Protein AF-A0A418NRS8-F1 (afdb_monomer_lite)

Organism: NCBI:txid2307003

Radius of gyration: 29.58 Å; chains: 1; bounding box: 89×56×35 Å

Secondary structure (DSSP, 8-state):
-----GGG-HHHHHHHHHHHHIIIIIHHHHHHHHHHHHHHHHHTS-S-HHHHHHHHHHHHHHHHHHHHHHHHHHHHHTTS------------S-S----------TT-PPP--------

Foldseek 3Di:
DDPDDPVRPVVVVVVVVVVCCCVPVVVVVVLVVQLVVLVVVVVVPPDDPVVSVVSVVVSCCVVCVVVVVCVVVVVVVVVVPDPPPPPPPCPPDPDPPPPDPDPDDVVPDPDPPDDDDDD

InterPro domains:
  IPR007039 Conjugal transfer TrbC/type IV secretion VirB2 [PF04956] (7-71)

Sequence (119 aa):
MFSTSANQRPIESSVDWIADTLFGQAAVTICIIAVAFVGFSMLTGRLSIRTGARVILGCFVLLAAPVIATGVMGTWQGADQPAAPPVQAYDDLGARERLEPSTYTPFVQPSPEAEGEEN

pLDDT: mean 73.04, std 12.71, range [44.16, 91.69]

Structure (mmCIF, N/CA/C/O backbone):
data_AF-A0A418NRS8-F1
#
_entry.id   AF-A0A418NRS8-F1
#
loop_
_atom_site.group_PDB
_atom_site.id
_atom_site.type_symbol
_atom_site.label_atom_id
_atom_site.label_alt_id
_atom_site.label_comp_id
_atom_site.label_asym_id
_atom_site.label_entity_id
_atom_site.label_seq_id
_atom_site.pdbx_PDB_ins_code
_atom_site.Cartn_x
_atom_site.Cartn_y
_atom_site.Cartn_z
_atom_site.occupancy
_atom_site.B_iso_or_equiv
_atom_site.auth_seq_id
_atom_site.auth_comp_id
_atom_site.auth_asym_id
_atom_site.auth_atom_id
_atom_site.pdbx_PDB_model_num
ATOM 1 N N . MET A 1 1 ? 10.319 -28.242 -25.863 1.00 44.16 1 MET A N 1
ATOM 2 C CA . MET A 1 1 ? 11.258 -28.112 -24.730 1.00 44.16 1 MET A CA 1
ATOM 3 C C . MET A 1 1 ? 12.320 -27.110 -25.144 1.00 44.16 1 MET A C 1
ATOM 5 O O . MET A 1 1 ? 13.233 -27.473 -25.870 1.00 44.16 1 MET A O 1
ATOM 9 N N . PHE A 1 2 ? 12.129 -25.838 -24.794 1.00 48.19 2 PHE A N 1
ATOM 10 C CA . PHE A 1 2 ? 13.080 -24.765 -25.087 1.00 48.19 2 PHE A CA 1
ATOM 11 C C . PHE A 1 2 ? 13.746 -24.397 -23.763 1.00 48.19 2 PHE A C 1
ATOM 13 O O . PHE A 1 2 ? 13.163 -23.687 -22.947 1.00 48.19 2 PHE A O 1
ATOM 20 N N . SER A 1 3 ? 14.936 -24.941 -23.522 1.00 49.88 3 SER A N 1
ATOM 21 C CA . SER A 1 3 ? 15.810 -24.465 -22.452 1.00 49.88 3 SER A CA 1
ATOM 22 C C . SER A 1 3 ? 16.470 -23.177 -22.932 1.00 49.88 3 SER A C 1
ATOM 24 O O . SER A 1 3 ? 17.568 -23.189 -23.479 1.00 49.88 3 SER A O 1
ATOM 26 N N . THR A 1 4 ? 15.755 -22.064 -22.788 1.00 56.47 4 THR A N 1
ATOM 27 C CA . THR A 1 4 ? 16.311 -20.723 -22.959 1.00 56.47 4 THR A CA 1
ATOM 28 C C . THR A 1 4 ? 17.089 -20.397 -21.691 1.00 56.47 4 THR A C 1
ATOM 30 O O . THR A 1 4 ? 16.516 -20.198 -20.623 1.00 56.47 4 THR A O 1
ATOM 33 N N . SER A 1 5 ? 18.413 -20.421 -21.815 1.00 52.59 5 SER A N 1
ATOM 34 C CA . SER A 1 5 ? 19.375 -20.006 -20.799 1.00 52.59 5 SER A CA 1
ATOM 35 C C . SER A 1 5 ? 18.985 -18.649 -20.202 1.00 52.59 5 SER A C 1
ATOM 37 O O . SER A 1 5 ? 18.557 -17.742 -20.915 1.00 52.59 5 SER A O 1
ATOM 39 N N . ALA A 1 6 ? 19.151 -18.501 -18.886 1.00 57.41 6 ALA A N 1
ATOM 40 C CA . ALA A 1 6 ? 18.730 -17.338 -18.097 1.00 57.41 6 ALA A CA 1
ATOM 41 C C . ALA A 1 6 ? 19.227 -15.965 -18.619 1.00 57.41 6 ALA A C 1
ATOM 43 O O . ALA A 1 6 ? 18.684 -14.936 -18.240 1.00 57.41 6 ALA A O 1
ATOM 44 N N . ASN A 1 7 ? 20.208 -15.940 -19.530 1.00 54.22 7 ASN A N 1
ATOM 45 C CA . ASN A 1 7 ? 20.711 -14.734 -20.199 1.00 54.22 7 ASN A CA 1
ATOM 46 C C . ASN A 1 7 ? 19.833 -14.215 -21.362 1.00 54.22 7 ASN A C 1
ATOM 48 O O . ASN A 1 7 ? 20.047 -13.110 -21.843 1.00 54.22 7 ASN A O 1
ATOM 52 N N . GLN A 1 8 ? 18.846 -14.982 -21.834 1.00 59.78 8 GLN A N 1
ATOM 53 C CA . GLN A 1 8 ? 18.095 -14.684 -23.065 1.00 59.78 8 GLN A CA 1
ATOM 54 C C . GLN A 1 8 ? 16.660 -14.174 -22.795 1.00 59.78 8 GLN A C 1
ATOM 56 O O . GLN A 1 8 ? 15.850 -14.083 -23.717 1.00 59.78 8 GLN A O 1
ATOM 61 N N . ARG A 1 9 ? 16.310 -13.807 -21.549 1.00 79.44 9 ARG A N 1
ATOM 62 C CA . ARG A 1 9 ? 14.958 -13.315 -21.191 1.00 79.44 9 ARG A CA 1
ATOM 63 C C . ARG A 1 9 ? 14.923 -11.847 -20.704 1.00 79.44 9 ARG A C 1
ATOM 65 O O . ARG A 1 9 ? 14.297 -11.569 -19.684 1.00 79.44 9 ARG A O 1
ATOM 72 N N . PRO A 1 10 ? 15.523 -10.872 -21.420 1.00 81.94 10 PRO A N 1
ATOM 73 C CA . PRO A 1 10 ? 15.474 -9.460 -21.022 1.00 81.94 10 PRO A CA 1
ATOM 74 C C . PRO A 1 10 ? 14.046 -8.896 -20.979 1.00 81.94 10 PRO A C 1
ATOM 76 O O . PRO A 1 10 ? 13.768 -8.006 -20.181 1.00 81.94 10 PRO A O 1
ATOM 79 N N . ILE A 1 11 ? 13.119 -9.441 -21.780 1.00 84.38 11 ILE A N 1
ATOM 80 C CA . ILE A 1 11 ? 11.697 -9.071 -21.723 1.00 84.38 11 ILE A CA 1
ATOM 81 C C . ILE A 1 11 ? 11.083 -9.475 -20.382 1.00 84.38 11 ILE A C 1
ATOM 83 O O . ILE A 1 11 ? 10.394 -8.661 -19.782 1.00 84.38 11 ILE A O 1
ATOM 87 N N . GLU A 1 12 ? 11.349 -10.684 -19.877 1.00 88.56 12 GLU A N 1
ATOM 88 C CA . GLU A 1 12 ? 10.841 -11.067 -18.554 1.00 88.56 12 GLU A CA 1
ATOM 89 C C . GLU A 1 12 ? 11.434 -10.205 -17.455 1.00 88.56 12 GLU A C 1
ATOM 91 O O . GLU A 1 12 ? 10.680 -9.703 -16.640 1.00 88.56 12 GLU A O 1
ATOM 96 N N . SER A 1 13 ? 12.748 -9.965 -17.471 1.00 88.25 13 SER A N 1
ATOM 97 C CA . SER A 1 13 ? 13.385 -9.101 -16.472 1.00 88.25 13 SER A CA 1
ATOM 98 C C . SER A 1 13 ? 12.826 -7.674 -16.498 1.00 88.25 13 SER A C 1
ATOM 100 O O . SER A 1 13 ? 12.628 -7.068 -15.448 1.00 88.25 13 SER A O 1
ATOM 102 N N . SER A 1 14 ? 12.513 -7.152 -17.687 1.00 91.69 14 SER A N 1
ATOM 103 C CA . SER A 1 14 ? 11.876 -5.838 -17.833 1.00 91.69 14 SER A CA 1
ATOM 104 C C . SER A 1 14 ? 10.441 -5.842 -17.300 1.00 91.69 14 SER A C 1
ATOM 106 O O . SER A 1 14 ? 10.036 -4.904 -16.621 1.00 91.69 14 SER A O 1
ATOM 108 N N . VAL A 1 15 ? 9.669 -6.894 -17.591 1.00 91.38 15 VAL A N 1
ATOM 109 C CA . VAL A 1 15 ? 8.292 -7.048 -17.099 1.00 91.38 15 VAL A CA 1
ATOM 110 C C . VAL A 1 15 ? 8.268 -7.211 -15.581 1.00 91.38 15 VAL A C 1
ATOM 112 O O . VAL A 1 15 ? 7.412 -6.610 -14.941 1.00 91.38 15 VAL A O 1
ATOM 115 N N . ASP A 1 16 ? 9.220 -7.943 -15.007 1.00 90.56 16 ASP A N 1
ATOM 116 C CA . ASP A 1 16 ? 9.337 -8.134 -13.561 1.00 90.56 16 ASP A CA 1
ATOM 117 C C . ASP A 1 16 ? 9.652 -6.810 -12.852 1.00 90.56 16 ASP A C 1
ATOM 119 O O . ASP A 1 16 ? 9.020 -6.485 -11.855 1.00 90.56 16 ASP A O 1
ATOM 123 N N . TRP A 1 17 ? 10.535 -5.973 -13.413 1.00 89.00 17 TRP A N 1
ATOM 124 C CA . TRP A 1 17 ? 10.801 -4.629 -12.880 1.00 89.00 17 TRP A CA 1
ATOM 125 C C . TRP A 1 17 ? 9.572 -3.707 -12.941 1.00 89.00 17 TRP A C 1
ATOM 127 O O . TRP A 1 17 ? 9.286 -2.969 -11.992 1.00 89.00 17 TRP A O 1
ATOM 137 N N . ILE A 1 18 ? 8.828 -3.743 -14.052 1.00 90.81 18 ILE A N 1
ATOM 138 C CA . ILE A 1 18 ? 7.591 -2.964 -14.190 1.00 90.81 18 ILE A CA 1
ATOM 139 C C . ILE A 1 18 ? 6.562 -3.452 -13.173 1.00 90.81 18 ILE A C 1
ATOM 141 O O . ILE A 1 18 ? 5.935 -2.632 -12.505 1.00 90.81 18 ILE A O 1
ATOM 145 N N . ALA A 1 19 ? 6.401 -4.768 -13.037 1.00 88.81 19 ALA A N 1
ATOM 146 C CA . ALA A 1 19 ? 5.493 -5.372 -12.076 1.00 88.81 19 ALA A CA 1
ATOM 147 C C . ALA A 1 19 ? 5.880 -4.987 -10.642 1.00 88.81 19 ALA A C 1
ATOM 149 O O . ALA A 1 19 ? 5.029 -4.494 -9.906 1.00 88.81 19 ALA A O 1
ATOM 150 N N . ASP A 1 20 ? 7.154 -5.109 -10.269 1.00 87.75 20 ASP A N 1
ATOM 151 C CA . ASP A 1 20 ? 7.664 -4.734 -8.947 1.00 87.75 20 ASP A CA 1
ATOM 152 C C . ASP A 1 20 ? 7.418 -3.249 -8.641 1.00 87.75 20 ASP A C 1
ATOM 154 O O . ASP A 1 20 ? 6.910 -2.890 -7.579 1.00 87.75 20 ASP A O 1
ATOM 158 N N . THR A 1 21 ? 7.639 -2.370 -9.620 1.00 89.81 21 THR A N 1
ATOM 159 C CA . THR A 1 21 ? 7.346 -0.938 -9.471 1.00 89.81 21 THR A CA 1
ATOM 160 C C . THR A 1 21 ? 5.845 -0.678 -9.280 1.00 89.81 21 THR A C 1
ATOM 162 O O . THR A 1 21 ? 5.459 0.153 -8.448 1.00 89.81 21 THR A O 1
ATOM 165 N N . LEU A 1 22 ? 4.990 -1.389 -10.028 1.00 85.75 22 LEU A N 1
ATOM 166 C CA . LEU A 1 22 ? 3.536 -1.216 -10.006 1.00 85.75 22 LEU A CA 1
ATOM 167 C C . LEU A 1 22 ? 2.906 -1.753 -8.712 1.00 85.75 22 LEU A C 1
ATOM 169 O O . LEU A 1 22 ? 2.040 -1.096 -8.134 1.00 85.75 22 LEU A O 1
ATOM 173 N N . PHE A 1 23 ? 3.363 -2.918 -8.247 1.00 82.56 23 PHE A N 1
ATOM 174 C CA . PHE A 1 23 ? 2.891 -3.576 -7.027 1.00 82.56 23 PHE A CA 1
ATOM 175 C C . PHE A 1 23 ? 3.595 -3.075 -5.751 1.00 82.56 23 PHE A C 1
ATOM 177 O O . PHE A 1 23 ? 3.036 -3.220 -4.666 1.00 82.56 23 PHE A O 1
ATOM 184 N N . GLY A 1 24 ? 4.773 -2.451 -5.860 1.00 82.50 24 GLY A N 1
ATOM 185 C CA . GLY A 1 24 ? 5.562 -1.920 -4.746 1.00 82.50 24 GLY A CA 1
ATOM 186 C C . GLY A 1 24 ? 5.254 -0.456 -4.421 1.00 82.50 24 GLY A C 1
ATOM 187 O O . GLY A 1 24 ? 4.428 -0.153 -3.562 1.00 82.50 24 GLY A O 1
ATOM 188 N N . GLN A 1 25 ? 5.942 0.485 -5.078 1.00 84.44 25 GLN A N 1
ATOM 189 C CA . GLN A 1 25 ? 5.846 1.917 -4.744 1.00 84.44 25 GLN A CA 1
ATOM 190 C C . GLN A 1 25 ? 4.633 2.616 -5.373 1.00 84.44 25 GLN A C 1
ATOM 192 O O . GLN A 1 25 ? 3.988 3.445 -4.719 1.00 84.44 25 GLN A O 1
ATOM 197 N N . ALA A 1 26 ? 4.270 2.279 -6.614 1.00 87.62 26 ALA A N 1
ATOM 198 C CA . ALA A 1 26 ? 3.122 2.905 -7.271 1.00 87.62 26 ALA A CA 1
ATOM 199 C C . ALA A 1 26 ? 1.806 2.575 -6.543 1.00 87.62 26 ALA A C 1
ATOM 201 O O . ALA A 1 26 ? 0.989 3.463 -6.298 1.00 87.62 26 ALA A O 1
ATOM 202 N N . ALA A 1 27 ? 1.631 1.324 -6.108 1.00 84.31 27 ALA A N 1
ATOM 203 C CA . ALA A 1 27 ? 0.469 0.904 -5.328 1.00 84.31 27 ALA A CA 1
ATOM 204 C C . ALA A 1 27 ? 0.298 1.726 -4.038 1.00 84.31 27 ALA A C 1
ATOM 206 O O . ALA A 1 27 ? -0.791 2.235 -3.760 1.00 84.31 27 ALA A O 1
ATOM 207 N N . VAL A 1 28 ? 1.377 1.910 -3.270 1.00 85.62 28 VAL A N 1
ATOM 208 C CA . VAL A 1 28 ? 1.341 2.650 -1.998 1.00 85.62 28 VAL A CA 1
ATOM 209 C C . VAL A 1 28 ? 1.014 4.127 -2.224 1.00 85.62 28 VAL A C 1
ATOM 211 O O . VAL A 1 28 ? 0.169 4.681 -1.521 1.00 85.62 28 VAL A O 1
ATOM 214 N N . THR A 1 29 ? 1.616 4.766 -3.231 1.00 91.19 29 THR A N 1
ATOM 215 C CA . THR A 1 29 ? 1.341 6.181 -3.548 1.00 91.19 29 THR A CA 1
ATOM 216 C C . THR A 1 29 ? -0.111 6.425 -3.963 1.00 91.19 29 THR A C 1
ATOM 218 O O . THR A 1 29 ? -0.737 7.354 -3.452 1.00 91.19 29 THR A O 1
ATOM 221 N N . ILE A 1 30 ? -0.694 5.563 -4.804 1.00 86.44 30 ILE A N 1
ATOM 222 C CA . ILE A 1 30 ? -2.122 5.628 -5.163 1.00 86.44 30 ILE A CA 1
ATOM 223 C C . ILE A 1 30 ? -3.002 5.456 -3.919 1.00 86.44 30 ILE A C 1
ATOM 225 O O . ILE A 1 30 ? -3.993 6.171 -3.753 1.00 86.44 30 ILE A O 1
ATOM 229 N N . CYS A 1 31 ? -2.619 4.553 -3.013 1.00 83.38 31 CYS A N 1
ATOM 230 C CA . CYS A 1 31 ? -3.318 4.356 -1.748 1.00 83.38 31 CYS A CA 1
ATOM 231 C C . CYS A 1 31 ? -3.321 5.639 -0.896 1.00 83.38 31 CYS A C 1
ATOM 233 O O . CYS A 1 31 ? -4.368 6.057 -0.404 1.00 83.38 31 CYS A O 1
ATOM 235 N N . ILE A 1 32 ? -2.179 6.329 -0.799 1.00 87.12 32 ILE A N 1
ATOM 236 C CA . ILE A 1 32 ? -2.050 7.606 -0.077 1.00 87.12 32 ILE A CA 1
ATOM 237 C C . ILE A 1 32 ? -2.911 8.704 -0.719 1.00 87.12 32 ILE A C 1
ATOM 239 O O . ILE A 1 32 ? -3.587 9.448 -0.006 1.00 87.12 32 ILE A O 1
ATOM 243 N N . ILE A 1 33 ? -2.944 8.792 -2.053 1.00 88.81 33 ILE A N 1
ATOM 244 C CA . ILE A 1 33 ? -3.798 9.752 -2.770 1.00 88.81 33 ILE A CA 1
ATOM 245 C C . ILE A 1 33 ? -5.275 9.508 -2.430 1.00 88.81 33 ILE A C 1
ATOM 247 O O . ILE A 1 33 ? -6.000 10.454 -2.116 1.00 88.81 33 ILE A O 1
ATOM 251 N N . ALA A 1 34 ? -5.721 8.248 -2.412 1.00 83.19 34 ALA A N 1
ATOM 252 C CA . ALA A 1 34 ? -7.085 7.901 -2.019 1.00 83.19 34 ALA A CA 1
ATOM 253 C C . ALA A 1 34 ? -7.402 8.326 -0.570 1.00 83.19 34 ALA A C 1
ATOM 255 O O . ALA A 1 34 ? -8.467 8.895 -0.318 1.00 83.19 34 ALA A O 1
ATOM 256 N N . VAL A 1 35 ? -6.469 8.137 0.373 1.00 81.44 35 VAL A N 1
ATOM 257 C CA . VAL A 1 35 ? -6.607 8.621 1.763 1.00 81.44 35 VAL A CA 1
ATOM 258 C C . VAL A 1 35 ? -6.728 10.142 1.822 1.00 81.44 35 VAL A C 1
ATOM 260 O O . VAL A 1 35 ? -7.567 10.659 2.562 1.00 81.44 35 VAL A O 1
ATOM 263 N N . ALA A 1 36 ? -5.944 10.869 1.026 1.00 84.31 36 ALA A N 1
ATOM 264 C CA . ALA A 1 36 ? -6.003 12.326 0.971 1.00 84.31 36 ALA A CA 1
ATOM 265 C C . ALA A 1 36 ? -7.375 12.824 0.482 1.00 84.31 36 ALA A C 1
ATOM 267 O O . ALA A 1 36 ? -7.963 13.710 1.106 1.00 84.31 36 ALA A O 1
ATOM 268 N N . PHE A 1 37 ? -7.938 12.207 -0.565 1.00 80.31 37 PHE A N 1
ATOM 269 C CA . PHE A 1 37 ? -9.294 12.517 -1.038 1.00 80.31 37 PHE A CA 1
ATOM 270 C C . PHE A 1 37 ? -10.369 12.229 0.019 1.00 80.31 37 PHE A C 1
ATOM 272 O O . PHE A 1 37 ? -11.338 12.979 0.139 1.00 80.31 37 PHE A O 1
ATOM 279 N N . VAL A 1 38 ? -10.197 11.186 0.833 1.00 74.94 38 VAL A N 1
ATOM 280 C CA . VAL A 1 38 ? -11.118 10.858 1.934 1.00 74.94 38 VAL A CA 1
ATOM 281 C C . VAL A 1 38 ? -11.035 11.900 3.041 1.00 74.94 38 VAL A C 1
ATOM 283 O O . VAL A 1 38 ? -12.074 12.397 3.478 1.00 74.94 38 VAL A O 1
ATOM 286 N N . GLY A 1 39 ? -9.823 12.279 3.453 1.00 73.94 39 GLY A N 1
ATOM 287 C CA . GLY A 1 39 ? -9.602 13.364 4.410 1.00 73.94 39 GLY A CA 1
ATOM 288 C C . GLY A 1 39 ? -10.210 14.680 3.923 1.00 73.94 39 GLY A C 1
ATOM 289 O O . GLY A 1 39 ? -10.908 15.354 4.678 1.00 73.94 39 GLY A O 1
ATOM 290 N N . PHE A 1 40 ? -10.061 14.983 2.630 1.00 71.25 40 PHE A N 1
ATOM 291 C CA . PHE A 1 40 ? -10.689 16.135 1.985 1.00 71.25 40 PHE A CA 1
ATOM 292 C C . PHE A 1 40 ? -12.228 16.052 1.995 1.00 71.25 40 PHE A C 1
ATOM 294 O O . PHE A 1 40 ? -12.903 17.023 2.344 1.00 71.25 40 PHE A O 1
ATOM 301 N N . SER A 1 41 ? -12.805 14.878 1.709 1.00 68.56 41 SER A N 1
ATOM 302 C CA . SER A 1 41 ? -14.260 14.654 1.783 1.00 68.56 41 SER A CA 1
ATOM 303 C C . SER A 1 41 ? -14.818 14.825 3.202 1.00 68.56 41 SER A C 1
ATOM 305 O O . SER A 1 41 ? -15.957 15.259 3.380 1.00 68.56 41 SER A O 1
ATOM 307 N N . MET A 1 42 ? -13.999 14.537 4.219 1.00 66.50 42 MET A N 1
ATOM 308 C CA . MET A 1 42 ? -14.355 14.698 5.624 1.00 66.50 42 MET A CA 1
ATOM 309 C C . MET A 1 42 ? -14.219 16.157 6.088 1.00 66.50 42 MET A C 1
ATOM 311 O O . MET A 1 42 ? -15.070 16.643 6.832 1.00 66.50 42 MET A O 1
ATOM 315 N N . LEU A 1 43 ? -13.217 16.884 5.575 1.00 68.44 43 LEU A N 1
ATOM 316 C CA . LEU A 1 43 ? -13.047 18.329 5.773 1.00 68.44 43 LEU A CA 1
ATOM 317 C C . LEU A 1 43 ? -14.181 19.143 5.125 1.00 68.44 43 LEU A C 1
ATOM 319 O O . LEU A 1 43 ? -14.538 20.210 5.614 1.00 68.44 43 LEU A O 1
ATOM 323 N N . THR A 1 44 ? -14.802 18.602 4.070 1.00 68.75 44 THR A N 1
ATOM 324 C CA . THR A 1 44 ? -15.963 19.196 3.376 1.00 68.75 44 THR A CA 1
ATOM 325 C C . THR A 1 44 ? -17.220 19.277 4.276 1.00 68.75 44 THR A C 1
ATOM 327 O O . THR A 1 44 ? -18.239 19.849 3.897 1.00 68.75 44 THR A O 1
ATOM 330 N N . GLY A 1 45 ? -17.164 18.764 5.513 1.00 65.88 45 GLY A N 1
ATOM 331 C CA . GLY A 1 45 ? -17.987 19.262 6.624 1.00 65.88 45 GLY A CA 1
ATOM 332 C C . GLY A 1 45 ? -19.446 18.800 6.667 1.00 65.88 45 GLY A C 1
ATOM 333 O O . GLY A 1 45 ? -20.186 19.225 7.551 1.00 65.88 45 GLY A O 1
ATOM 334 N N . ARG A 1 46 ? -19.888 17.916 5.759 1.00 60.31 46 ARG A N 1
ATOM 335 C CA . ARG A 1 46 ? -21.294 17.456 5.727 1.00 60.31 46 ARG A CA 1
ATOM 336 C C . ARG A 1 46 ? -21.508 15.961 5.450 1.00 60.31 46 ARG A C 1
ATOM 338 O O . ARG A 1 46 ? -22.652 15.523 5.347 1.00 60.31 46 ARG A O 1
ATOM 345 N N . LEU A 1 47 ? -20.446 15.159 5.350 1.00 56.81 47 LEU A N 1
ATOM 346 C CA . LEU A 1 47 ? -20.537 13.716 5.087 1.00 56.81 47 LEU A CA 1
ATOM 347 C C . LEU A 1 47 ? -20.261 12.899 6.355 1.00 56.81 47 LEU A C 1
ATOM 349 O O . LEU A 1 47 ? -19.287 13.118 7.068 1.00 56.81 47 LEU A O 1
ATOM 353 N N . SER A 1 48 ? -21.168 11.964 6.648 1.00 66.88 48 SER A N 1
ATOM 354 C CA . SER A 1 48 ? -21.189 11.152 7.870 1.00 66.88 48 SER A CA 1
ATOM 355 C C . SER A 1 48 ? -19.827 10.527 8.218 1.00 66.88 48 SER A C 1
ATOM 357 O O . SER A 1 48 ? -19.222 9.829 7.405 1.00 66.88 48 SER A O 1
ATOM 359 N N . ILE A 1 49 ? -19.391 10.691 9.474 1.00 73.06 49 ILE A N 1
ATOM 360 C CA . ILE A 1 49 ? -18.129 10.149 10.021 1.00 73.06 49 ILE A CA 1
ATOM 361 C C . ILE A 1 49 ? -17.957 8.637 9.799 1.00 73.06 49 ILE A C 1
ATOM 363 O O . ILE A 1 49 ? -16.845 8.127 9.699 1.00 73.06 49 ILE A O 1
ATOM 367 N N . ARG A 1 50 ? -19.074 7.917 9.639 1.00 76.19 50 ARG A N 1
ATOM 368 C CA . ARG A 1 50 ? -19.107 6.486 9.308 1.00 76.19 50 ARG A CA 1
ATOM 369 C C . ARG A 1 50 ? -18.495 6.182 7.939 1.00 76.19 50 ARG A C 1
ATOM 371 O O . ARG A 1 50 ? -17.948 5.101 7.763 1.00 76.19 50 ARG A O 1
ATOM 378 N N . THR A 1 51 ? -18.586 7.099 6.979 1.00 75.88 51 THR A N 1
ATOM 379 C CA . THR A 1 51 ? -18.015 6.913 5.637 1.00 75.88 51 THR A CA 1
ATOM 380 C C . THR A 1 51 ? -16.503 7.094 5.677 1.00 75.88 51 THR A C 1
ATOM 382 O O . THR A 1 51 ? -15.785 6.210 5.223 1.00 75.88 51 THR A O 1
ATOM 385 N N . GLY A 1 52 ? -16.019 8.154 6.335 1.00 75.81 52 GLY A N 1
ATOM 386 C CA . GLY A 1 52 ? -14.584 8.357 6.556 1.00 75.81 52 GLY A CA 1
ATOM 387 C C . GLY A 1 52 ? -13.944 7.188 7.312 1.00 75.81 52 GLY A C 1
ATOM 388 O O . GLY A 1 52 ? -12.961 6.619 6.847 1.00 75.81 52 GLY A O 1
ATOM 389 N N . ALA A 1 53 ? -14.559 6.748 8.416 1.00 79.88 53 ALA A N 1
ATOM 390 C CA . ALA A 1 53 ? -14.045 5.641 9.224 1.00 79.88 53 ALA A CA 1
ATOM 391 C C . ALA A 1 53 ? -13.936 4.314 8.448 1.00 79.88 53 ALA A C 1
ATOM 393 O O . ALA A 1 53 ? -12.935 3.612 8.579 1.00 79.88 53 ALA A O 1
ATOM 394 N N . ARG A 1 54 ? -14.928 3.969 7.610 1.00 80.00 54 ARG A N 1
ATOM 395 C CA . ARG A 1 54 ? -14.879 2.743 6.789 1.00 80.00 54 ARG A CA 1
ATOM 396 C C . ARG A 1 54 ? -13.762 2.780 5.750 1.00 80.00 54 ARG A C 1
ATOM 398 O O . ARG A 1 54 ? -13.137 1.751 5.515 1.00 80.00 54 ARG A O 1
ATOM 405 N N . VAL A 1 55 ? -13.499 3.937 5.143 1.00 78.44 55 VAL A N 1
ATOM 406 C CA . VAL A 1 55 ? -12.444 4.046 4.129 1.00 78.44 55 VAL A CA 1
ATOM 407 C C . VAL A 1 55 ? -11.052 4.029 4.761 1.00 78.44 55 VAL A C 1
ATOM 409 O O . VAL A 1 55 ? -10.171 3.349 4.243 1.00 78.44 55 VAL A O 1
ATOM 412 N N . ILE A 1 56 ? -10.863 4.688 5.910 1.00 82.94 56 ILE A N 1
ATOM 413 C CA . ILE A 1 56 ? -9.604 4.616 6.674 1.00 82.94 56 ILE A CA 1
ATOM 414 C C . ILE A 1 56 ? -9.300 3.163 7.057 1.00 82.94 56 ILE A C 1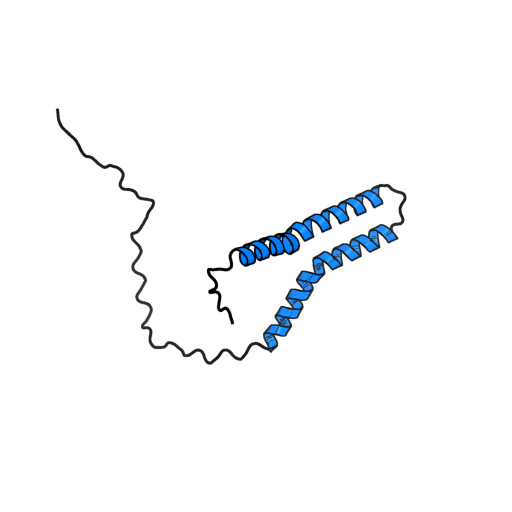
ATOM 416 O O . ILE A 1 56 ? -8.182 2.696 6.848 1.00 82.94 56 ILE A O 1
ATOM 420 N N . LEU A 1 57 ? -10.306 2.429 7.551 1.00 86.12 57 LEU A N 1
ATOM 421 C CA . LEU A 1 57 ? -10.159 1.014 7.891 1.00 86.12 57 LEU A CA 1
ATOM 422 C C . LEU A 1 57 ? -9.785 0.171 6.661 1.00 86.12 57 LEU A C 1
ATOM 424 O O . LEU A 1 57 ? -8.868 -0.640 6.735 1.00 86.12 57 LEU A O 1
ATOM 428 N N . GLY A 1 58 ? -10.447 0.393 5.520 1.00 83.25 58 GLY A N 1
ATOM 429 C CA . GLY A 1 58 ? -10.123 -0.287 4.263 1.00 83.25 58 GLY A CA 1
ATOM 430 C C . GLY A 1 58 ? -8.694 -0.009 3.791 1.00 83.25 58 GLY A C 1
ATOM 431 O O . GLY A 1 58 ? -7.980 -0.936 3.420 1.00 83.25 58 GLY A O 1
ATOM 432 N N . CYS A 1 59 ? -8.241 1.244 3.876 1.00 82.00 59 CYS A N 1
ATOM 433 C CA . CYS A 1 59 ? -6.877 1.609 3.512 1.00 82.00 59 CYS A CA 1
ATOM 434 C C . CYS A 1 59 ? -5.843 0.950 4.433 1.00 82.00 59 CYS A C 1
ATOM 436 O O . CYS A 1 59 ? -4.844 0.422 3.954 1.00 82.00 59 CYS A O 1
ATOM 438 N N . PHE A 1 60 ? -6.096 0.925 5.743 1.00 83.81 60 PHE A N 1
ATOM 439 C CA . PHE A 1 60 ? -5.193 0.287 6.700 1.00 83.81 60 PHE A CA 1
ATOM 440 C C . PHE A 1 60 ? -5.028 -1.208 6.406 1.00 83.81 60 PHE A C 1
ATOM 442 O O . PHE A 1 60 ? -3.915 -1.722 6.438 1.00 83.81 60 PHE A O 1
ATOM 449 N N . VAL A 1 61 ? -6.118 -1.892 6.040 1.00 88.06 61 VAL A N 1
ATOM 450 C CA . VAL A 1 61 ? -6.082 -3.305 5.639 1.00 88.06 61 VAL A CA 1
ATOM 451 C C . VAL A 1 61 ? -5.307 -3.504 4.332 1.00 88.06 61 VAL A C 1
ATOM 453 O O . VAL A 1 61 ? -4.486 -4.413 4.272 1.00 88.06 61 VAL A O 1
ATOM 456 N N . LEU A 1 62 ? -5.503 -2.656 3.313 1.00 86.44 62 LEU A N 1
ATOM 457 C CA . LEU A 1 62 ? -4.778 -2.761 2.036 1.00 86.44 62 LEU A CA 1
ATOM 458 C C . LEU A 1 62 ? -3.261 -2.577 2.200 1.00 86.44 62 LEU A C 1
ATOM 460 O O . LEU A 1 62 ? -2.500 -3.325 1.591 1.00 86.44 62 LEU A O 1
ATOM 464 N N . LEU A 1 63 ? -2.820 -1.626 3.034 1.00 84.31 63 LEU A N 1
ATOM 465 C CA . LEU A 1 63 ? -1.391 -1.427 3.311 1.00 84.31 63 LEU A CA 1
ATOM 466 C C . LEU A 1 63 ? -0.807 -2.490 4.253 1.00 84.31 63 LEU A C 1
ATOM 468 O O . LEU A 1 63 ? 0.355 -2.856 4.101 1.00 84.31 63 LEU A O 1
ATOM 472 N N . ALA A 1 64 ? -1.572 -2.970 5.237 1.00 84.88 64 ALA A N 1
ATOM 473 C CA . ALA A 1 64 ? -1.073 -3.930 6.223 1.00 84.88 64 ALA A CA 1
ATOM 474 C C . ALA A 1 64 ? -1.058 -5.376 5.703 1.00 84.88 64 ALA A C 1
ATOM 476 O O . ALA A 1 64 ? -0.218 -6.168 6.128 1.00 84.88 64 ALA A O 1
ATOM 477 N N . ALA A 1 65 ? -1.960 -5.738 4.783 1.00 89.12 65 ALA A N 1
ATOM 478 C CA . ALA A 1 65 ? -2.108 -7.111 4.300 1.00 89.12 65 ALA A CA 1
ATOM 479 C C . ALA A 1 65 ? -0.808 -7.737 3.751 1.00 89.12 65 ALA A C 1
ATOM 481 O O . ALA A 1 65 ? -0.513 -8.862 4.154 1.00 89.12 65 ALA A O 1
ATOM 482 N N . PRO A 1 66 ? 0.011 -7.058 2.920 1.00 84.50 66 PRO A N 1
ATOM 483 C CA . PRO A 1 66 ? 1.265 -7.625 2.423 1.00 84.50 66 PRO A CA 1
ATOM 484 C C . PRO A 1 66 ? 2.256 -7.937 3.550 1.00 84.50 66 PRO A C 1
ATOM 486 O O . PRO A 1 66 ? 2.871 -8.997 3.543 1.00 84.50 66 PRO A O 1
ATOM 489 N N . VAL A 1 67 ? 2.368 -7.052 4.549 1.00 86.44 67 VAL A N 1
ATOM 490 C CA . VAL A 1 67 ? 3.261 -7.221 5.712 1.00 86.44 67 VAL A CA 1
ATOM 491 C C . VAL A 1 67 ? 2.816 -8.395 6.589 1.00 86.44 67 VAL A C 1
ATOM 493 O O . VAL A 1 67 ? 3.638 -9.163 7.082 1.00 86.44 67 VAL A O 1
ATOM 496 N N . ILE A 1 68 ? 1.504 -8.562 6.768 1.00 89.06 68 ILE A N 1
ATOM 497 C CA . ILE A 1 68 ? 0.948 -9.691 7.522 1.00 89.06 68 ILE A CA 1
ATOM 498 C C . ILE A 1 68 ? 1.165 -10.998 6.750 1.00 89.06 68 ILE A C 1
ATOM 500 O O . ILE A 1 68 ? 1.568 -12.000 7.336 1.00 89.06 68 ILE A O 1
ATOM 5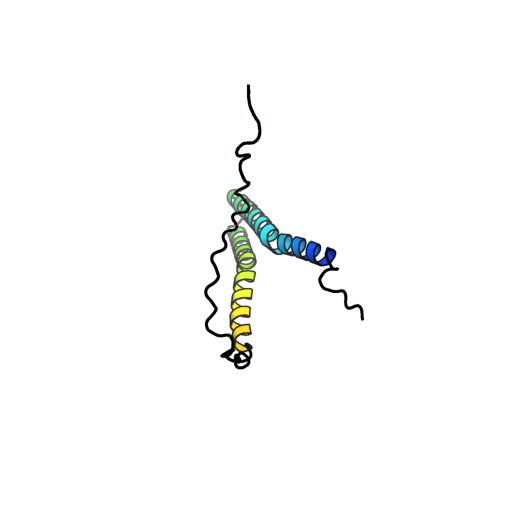04 N N . ALA A 1 69 ? 0.932 -10.991 5.436 1.00 87.62 69 ALA A N 1
ATOM 505 C CA . ALA A 1 69 ? 1.069 -12.165 4.584 1.00 87.62 69 ALA A CA 1
ATOM 506 C C . ALA A 1 69 ? 2.514 -12.680 4.553 1.00 87.62 69 ALA A C 1
ATOM 508 O O . ALA A 1 69 ? 2.737 -13.877 4.729 1.00 87.62 69 ALA A O 1
ATOM 509 N N . THR A 1 70 ? 3.498 -11.791 4.394 1.00 87.69 70 THR A N 1
ATOM 510 C CA . THR A 1 70 ? 4.920 -12.166 4.435 1.00 87.69 70 THR A CA 1
ATOM 511 C C . THR A 1 70 ? 5.339 -12.664 5.814 1.00 87.69 70 THR A C 1
ATOM 513 O O . THR A 1 70 ? 6.066 -13.651 5.901 1.00 87.69 70 THR A O 1
ATOM 516 N N . GLY A 1 71 ? 4.828 -12.061 6.893 1.00 87.88 71 GLY A N 1
ATOM 517 C CA . GLY A 1 71 ? 5.054 -12.543 8.256 1.00 87.88 71 GLY A CA 1
ATOM 518 C C . GLY A 1 71 ? 4.523 -13.962 8.486 1.00 87.88 71 GLY A C 1
ATOM 519 O O . GLY A 1 71 ? 5.228 -14.800 9.043 1.00 87.88 71 GLY A O 1
ATOM 520 N N . VAL A 1 72 ? 3.306 -14.259 8.019 1.00 90.94 72 VAL A N 1
ATOM 521 C CA . VAL A 1 72 ? 2.691 -15.594 8.145 1.00 90.94 72 VAL A CA 1
ATOM 522 C C . VAL A 1 72 ? 3.390 -16.627 7.257 1.00 90.94 72 VAL A C 1
ATOM 524 O O . VAL A 1 72 ? 3.651 -17.740 7.704 1.00 90.94 72 VAL A O 1
ATOM 527 N N . MET A 1 73 ? 3.729 -16.278 6.014 1.00 87.38 73 MET A N 1
ATOM 528 C CA . MET A 1 73 ? 4.457 -17.186 5.122 1.00 87.38 73 MET A CA 1
ATOM 529 C C . MET A 1 73 ? 5.861 -17.496 5.650 1.00 87.38 73 MET A C 1
ATOM 531 O O . MET A 1 73 ? 6.277 -18.650 5.601 1.00 87.38 73 MET A O 1
ATOM 535 N N . GLY A 1 74 ? 6.556 -16.510 6.226 1.00 83.19 74 GLY A N 1
ATOM 536 C CA . GLY A 1 74 ? 7.886 -16.702 6.804 1.00 83.19 74 GLY A CA 1
ATOM 537 C C . GLY A 1 74 ? 7.906 -17.647 8.010 1.00 83.19 74 GLY A C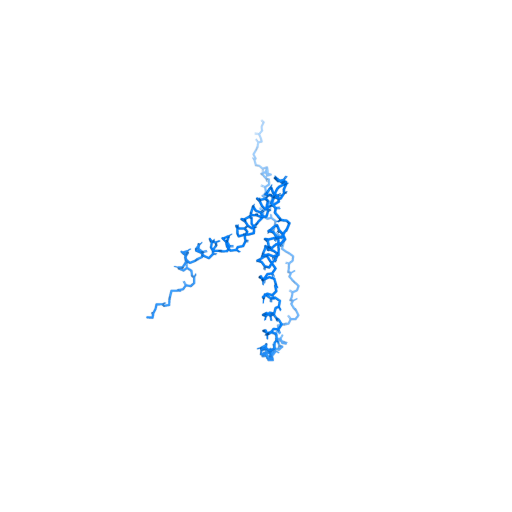 1
ATOM 538 O O . GLY A 1 74 ? 8.825 -18.452 8.138 1.00 83.19 74 GLY A O 1
ATOM 539 N N . THR A 1 75 ? 6.887 -17.607 8.879 1.00 84.62 75 THR A N 1
ATOM 540 C CA . THR A 1 75 ? 6.788 -18.559 10.003 1.00 84.62 75 THR A CA 1
ATOM 541 C C . THR A 1 75 ? 6.405 -19.961 9.541 1.00 84.62 75 THR A C 1
ATOM 543 O O . THR A 1 75 ? 6.876 -20.941 10.114 1.00 84.62 75 THR 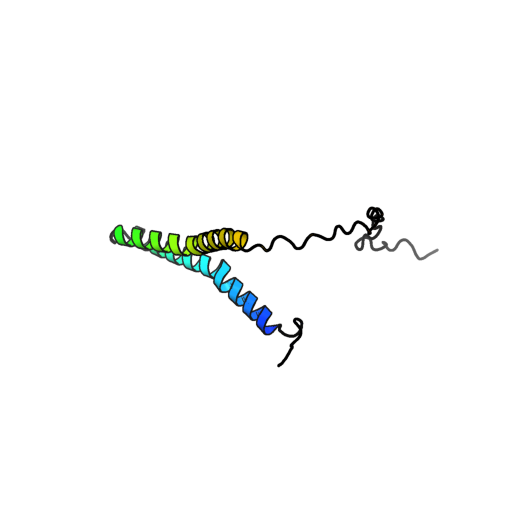A O 1
ATOM 546 N N . TRP A 1 76 ? 5.585 -20.064 8.493 1.00 83.12 76 TRP A N 1
ATOM 547 C CA . TRP A 1 76 ? 5.156 -21.340 7.928 1.00 83.12 76 TRP A CA 1
ATOM 548 C C . TRP A 1 76 ? 6.285 -22.044 7.157 1.00 83.12 76 TRP A C 1
ATOM 550 O O . TRP A 1 76 ? 6.554 -23.213 7.408 1.00 83.12 76 TRP A O 1
ATOM 560 N N . GLN A 1 77 ? 7.027 -21.324 6.307 1.00 76.12 77 GLN A N 1
ATOM 561 C CA . GLN A 1 77 ? 8.171 -21.864 5.554 1.00 76.12 77 GLN A CA 1
ATOM 562 C C . GLN A 1 77 ? 9.330 -22.315 6.452 1.00 76.12 77 GLN A C 1
ATOM 564 O O . GLN A 1 77 ? 10.071 -23.223 6.085 1.00 76.12 77 GLN A O 1
ATOM 569 N N . GLY A 1 78 ? 9.470 -21.730 7.646 1.00 63.91 78 GLY A N 1
ATOM 570 C CA . GLY A 1 78 ? 10.439 -22.192 8.640 1.00 63.91 78 GLY A CA 1
ATOM 571 C C . GLY A 1 78 ? 10.166 -23.611 9.160 1.00 63.91 78 GLY A C 1
ATOM 572 O O . GLY A 1 78 ? 11.097 -24.263 9.628 1.00 63.91 78 GLY A O 1
ATOM 573 N N . ALA A 1 79 ? 8.924 -24.108 9.063 1.00 66.12 79 ALA A N 1
ATOM 574 C CA . ALA A 1 79 ? 8.565 -25.471 9.466 1.00 66.12 79 ALA A CA 1
ATOM 575 C C . ALA A 1 79 ? 8.971 -26.526 8.424 1.00 66.12 79 ALA A C 1
ATOM 577 O O . ALA A 1 79 ? 9.283 -27.657 8.793 1.00 66.12 79 ALA A O 1
ATOM 578 N N . ASP A 1 80 ? 9.013 -26.138 7.148 1.00 64.44 80 ASP A N 1
ATOM 579 C CA . ASP A 1 80 ? 9.400 -26.999 6.028 1.00 64.44 80 ASP A CA 1
ATOM 580 C C . ASP A 1 80 ? 10.881 -26.870 5.658 1.00 64.44 80 ASP A C 1
ATOM 582 O O . ASP A 1 80 ? 11.305 -27.474 4.674 1.00 64.44 80 ASP A O 1
ATOM 586 N N . GLN A 1 81 ? 11.680 -26.109 6.423 1.00 62.34 81 GLN A N 1
ATOM 587 C CA . GLN A 1 81 ? 13.129 -26.040 6.248 1.00 62.34 81 GLN A CA 1
ATOM 588 C C . GLN A 1 81 ? 13.679 -27.475 6.345 1.00 62.34 81 GLN A C 1
ATOM 590 O O . GLN A 1 81 ? 13.735 -28.031 7.448 1.00 62.34 81 GLN A O 1
ATOM 595 N N . PRO A 1 82 ? 14.095 -28.106 5.228 1.00 63.81 82 PRO A N 1
ATOM 596 C CA . PRO A 1 82 ? 14.720 -29.412 5.290 1.00 63.81 82 PRO A CA 1
ATOM 597 C C . PRO A 1 82 ? 15.933 -29.233 6.189 1.00 63.81 82 PRO A C 1
ATOM 599 O O . PRO A 1 82 ? 16.695 -28.284 5.969 1.00 63.81 82 PRO A O 1
ATOM 602 N N . ALA A 1 83 ? 16.072 -30.078 7.220 1.00 67.25 83 ALA A N 1
ATOM 603 C CA . ALA A 1 83 ? 17.264 -30.104 8.059 1.00 67.25 83 ALA A CA 1
ATOM 604 C C . ALA A 1 83 ? 18.452 -29.959 7.116 1.00 67.25 83 ALA A C 1
ATOM 606 O O . ALA A 1 83 ? 18.577 -30.786 6.206 1.00 67.25 83 ALA A O 1
ATOM 607 N N . ALA A 1 84 ? 19.186 -28.842 7.240 1.00 64.06 84 ALA A N 1
ATOM 608 C CA .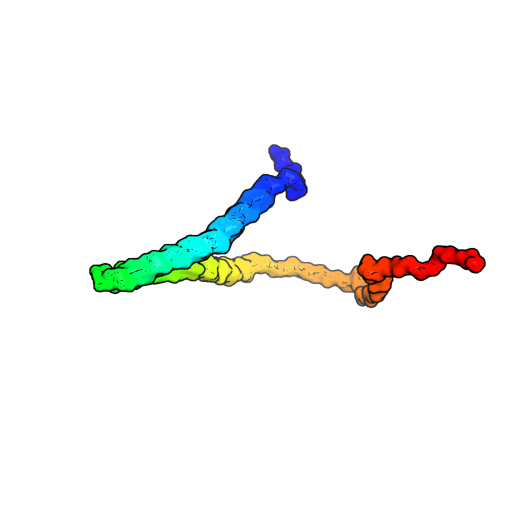 ALA A 1 84 ? 20.226 -28.491 6.287 1.00 64.06 84 ALA A CA 1
ATOM 609 C C . ALA A 1 84 ? 21.011 -29.776 6.007 1.00 64.06 84 ALA A C 1
ATOM 611 O O . ALA A 1 84 ? 21.385 -30.436 6.989 1.00 64.06 84 ALA A O 1
ATOM 612 N N . PRO A 1 85 ? 21.163 -30.203 4.732 1.00 66.12 85 PRO A N 1
ATOM 613 C CA . PRO A 1 85 ? 21.938 -31.401 4.436 1.00 66.12 85 PRO A CA 1
ATOM 614 C C . PRO A 1 85 ? 23.229 -31.263 5.231 1.00 66.12 85 PRO A C 1
ATOM 616 O O . PRO A 1 85 ? 23.741 -30.136 5.264 1.00 66.12 85 PRO A O 1
ATOM 619 N N . PRO A 1 86 ? 23.673 -32.317 5.949 1.00 63.88 86 PRO A N 1
ATOM 620 C CA . PRO A 1 86 ? 24.796 -32.214 6.865 1.00 63.88 86 PRO A CA 1
ATOM 621 C C . PRO A 1 86 ? 25.868 -31.451 6.123 1.00 63.88 86 PRO A C 1
ATOM 623 O O . PRO A 1 86 ? 26.306 -31.901 5.060 1.00 63.88 86 PRO A O 1
ATOM 626 N N . VAL A 1 87 ? 26.152 -30.235 6.603 1.00 60.38 87 VAL A N 1
ATOM 627 C CA . VAL A 1 87 ? 27.186 -29.410 6.007 1.00 60.38 87 VAL A CA 1
ATOM 628 C C . VAL A 1 87 ? 28.398 -30.311 6.062 1.00 60.38 87 VAL A C 1
ATOM 630 O O . VAL A 1 87 ? 28.850 -30.689 7.142 1.00 60.38 87 VAL A O 1
ATOM 633 N N . GLN A 1 88 ? 28.821 -30.803 4.899 1.00 58.31 88 GLN A N 1
ATOM 634 C CA . GLN A 1 88 ? 30.112 -31.440 4.782 1.00 58.31 88 GLN A CA 1
ATOM 635 C C . GLN A 1 88 ? 31.034 -30.333 5.261 1.00 58.31 88 GLN A C 1
ATOM 637 O O . GLN A 1 88 ? 31.144 -29.299 4.597 1.00 58.31 88 GLN A O 1
ATOM 642 N N . ALA A 1 89 ? 31.539 -30.467 6.489 1.00 62.56 89 ALA A N 1
ATOM 643 C CA . ALA A 1 89 ? 32.591 -29.606 6.961 1.00 62.56 89 ALA A CA 1
ATOM 644 C C . ALA A 1 89 ? 33.657 -29.755 5.886 1.00 62.56 89 ALA A C 1
ATOM 646 O O . ALA A 1 89 ? 34.211 -30.838 5.697 1.00 62.56 89 ALA A O 1
ATOM 647 N N . TYR A 1 90 ? 33.844 -28.707 5.090 1.00 60.00 90 TYR A N 1
ATOM 648 C CA . TYR A 1 90 ? 35.018 -28.589 4.255 1.00 60.00 90 TYR A CA 1
ATOM 649 C C . TYR A 1 90 ? 36.177 -28.389 5.239 1.00 60.00 90 TYR A C 1
ATOM 651 O O . TYR A 1 90 ? 36.664 -27.280 5.419 1.00 60.00 90 TYR A O 1
ATOM 659 N N . ASP A 1 91 ? 36.555 -29.463 5.934 1.00 58.94 91 ASP A N 1
ATOM 660 C CA . ASP A 1 91 ? 37.742 -29.566 6.783 1.00 58.94 91 ASP A CA 1
ATOM 661 C C . ASP A 1 91 ? 39.022 -29.582 5.931 1.00 58.94 91 ASP A C 1
ATOM 663 O O . ASP A 1 91 ? 40.125 -29.631 6.463 1.00 58.94 91 ASP A O 1
ATOM 667 N N . ASP A 1 92 ? 38.889 -29.497 4.603 1.00 61.28 92 ASP A N 1
ATOM 668 C CA . ASP A 1 92 ? 39.995 -29.530 3.653 1.00 61.28 92 ASP A CA 1
ATOM 669 C C . ASP A 1 92 ? 40.004 -28.311 2.723 1.00 61.28 92 ASP A C 1
ATOM 671 O O . ASP A 1 92 ? 39.992 -28.404 1.501 1.00 61.28 92 ASP A O 1
ATOM 675 N N . LEU A 1 93 ? 39.990 -27.123 3.318 1.00 60.22 93 LEU A N 1
ATOM 676 C CA . LEU A 1 93 ? 40.620 -25.946 2.728 1.00 60.22 93 LEU A CA 1
ATOM 677 C C . LEU A 1 93 ? 41.406 -25.310 3.867 1.00 60.22 93 LEU A C 1
ATOM 679 O O . LEU A 1 93 ? 40.826 -24.620 4.709 1.00 60.22 93 LEU A O 1
ATOM 683 N N . GLY A 1 94 ? 42.703 -25.629 3.934 1.00 60.44 94 GLY A N 1
ATOM 684 C CA . GLY A 1 94 ? 43.628 -25.125 4.946 1.00 60.44 94 GLY A CA 1
ATOM 685 C C . GLY A 1 94 ? 43.377 -23.650 5.249 1.00 60.44 94 GLY A C 1
ATOM 686 O O . GLY A 1 94 ? 43.050 -22.885 4.340 1.00 60.44 94 GLY A O 1
ATOM 687 N N . ALA A 1 95 ? 43.456 -23.300 6.539 1.00 64.31 95 ALA A N 1
ATOM 688 C CA . ALA A 1 95 ? 43.250 -21.963 7.089 1.00 64.31 95 ALA A CA 1
ATOM 689 C C . ALA A 1 95 ? 43.517 -20.887 6.038 1.00 64.31 95 ALA A C 1
ATOM 691 O O . ALA A 1 95 ? 44.669 -20.674 5.681 1.00 64.31 95 ALA A O 1
ATOM 692 N N . ARG A 1 96 ? 42.428 -20.310 5.509 1.00 54.62 96 ARG A N 1
ATOM 693 C CA . ARG A 1 96 ? 42.394 -19.309 4.433 1.00 54.62 96 ARG A CA 1
ATOM 694 C C . ARG A 1 96 ? 43.696 -18.513 4.445 1.00 54.62 96 ARG A C 1
ATOM 696 O O . ARG A 1 96 ? 43.872 -17.700 5.356 1.00 54.62 96 ARG A O 1
ATOM 703 N N . GLU A 1 97 ? 44.603 -18.794 3.507 1.00 64.69 97 GLU A N 1
ATOM 704 C CA . GLU A 1 97 ? 45.857 -18.049 3.412 1.00 64.69 97 GLU A CA 1
ATOM 705 C C . GLU A 1 97 ? 45.452 -16.577 3.352 1.00 64.69 97 GLU A C 1
ATOM 707 O O . GLU A 1 97 ? 44.599 -16.189 2.544 1.00 64.69 97 GLU A O 1
ATOM 712 N N . ARG A 1 98 ? 45.939 -15.801 4.323 1.00 57.62 98 ARG A N 1
ATOM 713 C CA . ARG A 1 98 ? 45.591 -14.395 4.511 1.00 57.62 98 ARG A CA 1
ATOM 714 C C . ARG A 1 98 ? 45.628 -13.716 3.147 1.00 57.62 98 ARG A C 1
ATOM 716 O O . ARG A 1 98 ? 46.681 -13.680 2.525 1.00 57.62 98 ARG A O 1
ATOM 723 N N . LEU A 1 99 ? 44.472 -13.203 2.719 1.00 61.72 99 LEU A N 1
ATOM 724 C CA . LEU A 1 99 ? 44.325 -12.398 1.510 1.00 61.72 99 LEU A CA 1
ATOM 725 C C . LEU A 1 99 ? 45.511 -11.423 1.436 1.00 61.72 99 LEU A C 1
ATOM 727 O O . LEU A 1 99 ? 45.649 -10.569 2.318 1.00 61.72 99 LEU A O 1
ATOM 731 N N . GLU A 1 100 ? 46.383 -11.598 0.440 1.00 69.06 100 GLU A N 1
ATOM 732 C CA . GLU A 1 100 ? 47.450 -10.642 0.136 1.00 69.06 100 GLU A CA 1
ATOM 733 C C . GLU A 1 100 ? 46.788 -9.266 -0.058 1.00 69.06 100 GLU A C 1
ATOM 735 O O . GLU A 1 100 ? 45.824 -9.163 -0.829 1.00 69.06 100 GLU A O 1
ATOM 740 N N . PRO A 1 101 ? 47.212 -8.215 0.671 1.00 68.25 101 PRO A N 1
ATOM 741 C CA . PRO A 1 101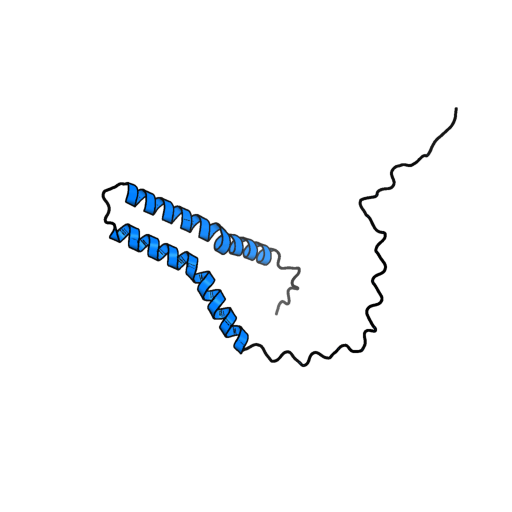 ? 46.594 -6.900 0.562 1.00 68.25 101 PRO A CA 1
ATOM 742 C C . PRO A 1 101 ? 46.666 -6.408 -0.886 1.00 68.25 101 PRO A C 1
ATOM 744 O O . PRO A 1 101 ? 47.748 -6.317 -1.462 1.00 68.25 101 PRO A O 1
ATOM 747 N N . SER A 1 102 ? 45.521 -6.082 -1.493 1.00 67.62 102 SER A N 1
ATOM 748 C CA . SER A 1 102 ? 45.502 -5.611 -2.877 1.00 67.62 102 SER A CA 1
ATOM 749 C C . SER A 1 102 ? 46.130 -4.217 -2.977 1.00 67.62 102 SER A C 1
ATOM 751 O O . SER A 1 102 ? 45.494 -3.218 -2.637 1.00 67.62 102 SER A O 1
ATOM 753 N N . THR A 1 103 ? 47.344 -4.130 -3.517 1.00 66.62 103 THR A N 1
ATOM 754 C CA . THR A 1 103 ? 48.001 -2.870 -3.921 1.00 66.62 103 THR A CA 1
ATOM 755 C C . THR A 1 103 ? 47.475 -2.393 -5.282 1.00 66.62 103 THR A C 1
ATOM 757 O O . THR A 1 103 ? 48.232 -2.013 -6.168 1.00 66.62 103 THR A O 1
ATOM 760 N N . TYR A 1 104 ? 46.162 -2.469 -5.501 1.00 69.94 104 TYR A N 1
ATOM 761 C CA . TYR A 1 104 ? 45.527 -1.977 -6.721 1.00 69.94 104 TYR A CA 1
ATOM 762 C C . TYR A 1 104 ? 44.545 -0.869 -6.356 1.00 69.94 104 TYR A C 1
ATOM 764 O O . TYR A 1 104 ? 43.417 -1.124 -5.937 1.00 69.94 104 TYR A O 1
ATOM 772 N N . THR A 1 105 ? 44.989 0.378 -6.505 1.00 67.31 105 THR A N 1
ATOM 773 C CA . THR A 1 105 ? 44.141 1.570 -6.429 1.00 67.31 105 THR A CA 1
ATOM 774 C C . THR A 1 105 ? 43.931 2.100 -7.849 1.00 67.31 105 THR A C 1
ATOM 776 O O . THR A 1 105 ? 44.731 2.913 -8.307 1.00 67.31 105 THR A O 1
ATOM 779 N N . PRO A 1 106 ? 42.872 1.673 -8.564 1.00 66.88 106 PRO A N 1
ATOM 780 C CA . PRO A 1 106 ? 42.632 2.028 -9.973 1.00 66.88 106 PRO A CA 1
ATOM 781 C C . PRO A 1 106 ? 42.430 3.529 -10.222 1.00 66.88 106 PRO A C 1
ATOM 783 O O . PRO A 1 106 ? 42.431 3.976 -11.364 1.00 66.88 106 PRO A O 1
ATOM 786 N N . PHE A 1 107 ? 42.252 4.309 -9.155 1.00 63.06 107 PHE A N 1
ATOM 787 C CA . PHE A 1 107 ? 42.120 5.764 -9.199 1.00 63.06 107 PHE A CA 1
ATOM 788 C C . PHE A 1 107 ? 43.440 6.508 -8.954 1.00 63.06 107 PHE A C 1
ATOM 790 O O . PHE A 1 107 ? 43.462 7.733 -9.024 1.00 63.06 107 PHE A O 1
ATOM 797 N N . VAL A 1 108 ? 44.541 5.790 -8.716 1.00 67.19 108 VAL A N 1
ATOM 798 C CA . VAL A 1 108 ? 45.895 6.326 -8.881 1.00 67.19 108 VAL A CA 1
ATOM 799 C C . VAL A 1 108 ? 46.300 6.015 -10.317 1.00 67.19 108 VAL A C 1
ATOM 801 O O . VAL A 1 108 ? 46.899 4.984 -10.608 1.00 67.19 108 VAL A O 1
ATOM 804 N N . GLN A 1 109 ? 45.913 6.889 -11.244 1.00 59.50 109 GLN A N 1
ATOM 805 C CA . GLN A 1 109 ? 46.681 7.000 -12.481 1.00 59.50 109 GLN A CA 1
ATOM 806 C C . GLN A 1 109 ? 48.059 7.553 -12.098 1.00 59.50 109 GLN A C 1
ATOM 808 O O . GLN A 1 109 ? 48.106 8.436 -11.235 1.00 59.50 109 GLN A O 1
ATOM 813 N N . PRO A 1 110 ? 49.167 7.081 -12.698 1.00 62.47 110 PRO A N 1
ATOM 814 C CA . PRO A 1 110 ? 50.398 7.843 -12.631 1.00 62.47 110 PRO A CA 1
ATOM 815 C C . PRO A 1 110 ? 50.063 9.242 -13.147 1.00 62.47 110 PRO A C 1
ATOM 817 O O . PRO A 1 110 ? 49.618 9.415 -14.284 1.00 62.47 110 PRO A O 1
ATOM 820 N N . SER A 1 111 ? 50.226 10.245 -12.287 1.00 60.59 111 SER A N 1
ATOM 821 C CA . SER A 1 111 ? 50.490 11.597 -12.760 1.00 60.59 111 SER A CA 1
ATOM 822 C C . SER A 1 111 ? 51.574 11.468 -13.837 1.00 60.59 111 SER A C 1
ATOM 824 O O . SER A 1 111 ? 52.480 10.653 -13.645 1.00 60.59 111 SER A O 1
ATOM 826 N N . PRO A 1 112 ? 51.526 12.210 -14.952 1.00 60.16 112 PRO A N 1
ATOM 827 C CA . PRO A 1 112 ? 52.679 12.312 -15.833 1.00 60.16 112 PRO A CA 1
ATOM 828 C C . PRO A 1 112 ? 53.815 12.976 -15.043 1.00 60.16 112 PRO A C 1
ATOM 830 O O . PRO A 1 112 ? 53.970 14.194 -15.033 1.00 60.16 112 PRO A O 1
ATOM 833 N N . GLU A 1 113 ? 54.570 12.174 -14.300 1.00 61.38 113 GLU A N 1
ATOM 834 C CA . GLU A 1 113 ? 55.859 12.552 -13.766 1.00 61.38 113 GLU A CA 1
ATOM 835 C C . GLU A 1 113 ? 56.850 12.441 -14.919 1.00 61.38 113 GLU A C 1
ATOM 837 O O . GLU A 1 113 ? 57.291 11.359 -15.286 1.00 61.38 113 GLU A O 1
ATOM 842 N N . ALA A 1 114 ? 57.155 13.620 -15.457 1.00 64.38 114 ALA A N 1
ATOM 843 C CA . ALA A 1 114 ? 58.441 13.997 -16.023 1.00 64.38 114 ALA A CA 1
ATOM 844 C C . ALA A 1 114 ? 58.926 13.231 -17.262 1.00 64.38 114 ALA A C 1
ATOM 846 O O . ALA A 1 114 ? 59.696 12.286 -17.145 1.00 64.38 114 ALA A O 1
ATOM 847 N N . GLU A 1 115 ? 58.641 13.775 -18.449 1.00 54.19 115 GLU A N 1
ATOM 848 C CA . GLU A 1 115 ? 59.488 13.554 -19.627 1.00 54.19 115 GLU A CA 1
ATOM 849 C C . GLU A 1 115 ? 59.645 14.861 -20.429 1.00 54.19 115 GLU A C 1
ATOM 851 O O . GLU A 1 115 ? 58.660 15.417 -20.914 1.00 54.19 115 GLU A O 1
ATOM 856 N N . GLY A 1 116 ? 60.895 15.330 -20.557 1.00 52.25 116 GLY A N 1
ATOM 857 C CA . GLY A 1 116 ? 61.337 16.268 -21.596 1.00 52.25 116 GLY A CA 1
ATOM 858 C C . GLY A 1 116 ? 61.458 17.742 -21.183 1.00 52.25 116 GLY A C 1
ATOM 859 O O . GLY A 1 116 ? 60.468 18.350 -20.802 1.00 52.25 116 GLY A O 1
ATOM 860 N N . GLU A 1 117 ? 62.546 18.489 -21.327 1.00 54.41 117 GLU A N 1
ATOM 861 C CA . GLU A 1 117 ? 63.975 18.296 -21.591 1.00 54.41 117 GLU A CA 1
ATOM 862 C C . GLU A 1 117 ? 64.476 19.739 -21.862 1.00 54.41 117 GLU A C 1
ATOM 864 O O . GLU A 1 117 ? 63.848 20.488 -22.603 1.00 54.41 117 GLU A O 1
ATOM 869 N N . GLU A 1 118 ? 65.549 20.151 -21.186 1.00 53.91 118 GLU A N 1
ATOM 870 C CA . GLU A 1 118 ? 66.730 20.754 -21.829 1.00 53.91 118 GLU A CA 1
ATOM 871 C C . GLU A 1 118 ? 66.565 21.986 -22.763 1.00 53.91 118 GLU A C 1
ATOM 873 O O . GLU A 1 118 ? 66.185 21.856 -23.925 1.00 53.91 118 GLU A O 1
ATOM 878 N N . ASN A 1 119 ? 67.028 23.150 -22.261 1.00 50.19 119 ASN A N 1
ATOM 879 C CA . ASN A 1 119 ? 67.780 24.261 -22.910 1.00 50.19 119 ASN A CA 1
ATOM 880 C C . ASN A 1 119 ? 67.286 25.656 -22.493 1.00 50.19 119 ASN A C 1
ATOM 882 O O . ASN A 1 119 ? 66.245 26.119 -23.011 1.00 50.19 119 ASN A O 1
#